Protein AF-A0A8S2SED3-F1 (afdb_monomer)

Radius of gyration: 22.9 Å; Cα contacts (8 Å, |Δi|>4): 91; chains: 1; bounding box: 56×54×30 Å

Structure (mmCIF, N/CA/C/O backbone):
data_AF-A0A8S2SED3-F1
#
_entry.id   AF-A0A8S2SED3-F1
#
loop_
_atom_site.group_PDB
_atom_site.id
_atom_site.type_symbol
_atom_site.label_atom_id
_atom_site.label_alt_id
_atom_site.label_comp_id
_atom_site.label_asym_id
_atom_site.label_entity_id
_atom_site.label_seq_id
_atom_site.pdbx_PDB_ins_code
_atom_site.Cartn_x
_atom_site.Cartn_y
_atom_site.Cartn_z
_atom_site.occupancy
_atom_site.B_iso_or_equiv
_atom_site.auth_seq_id
_atom_site.auth_comp_id
_atom_site.auth_asym_id
_atom_site.auth_atom_id
_atom_site.pdbx_PDB_model_num
ATOM 1 N N . MET A 1 1 ? 45.110 -38.226 -3.581 1.00 62.31 1 MET A N 1
ATOM 2 C CA . MET A 1 1 ? 45.136 -36.797 -3.195 1.00 62.31 1 MET A CA 1
ATOM 3 C C . MET A 1 1 ? 44.392 -35.889 -4.191 1.00 62.31 1 MET A C 1
ATOM 5 O O . MET A 1 1 ? 44.799 -34.758 -4.376 1.00 62.31 1 MET A O 1
ATOM 9 N N . ASN A 1 2 ? 43.314 -36.351 -4.843 1.00 64.12 2 ASN A N 1
ATOM 10 C CA . ASN A 1 2 ? 42.591 -35.539 -5.845 1.00 64.12 2 ASN A CA 1
ATOM 11 C C . ASN A 1 2 ? 41.077 -35.466 -5.608 1.00 64.12 2 ASN A C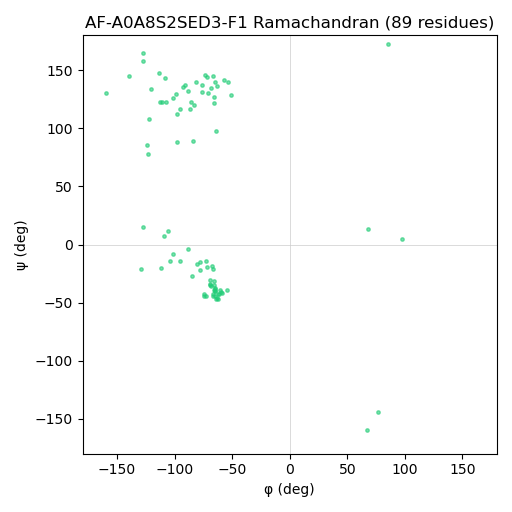 1
ATOM 13 O O . ASN A 1 2 ? 40.444 -34.525 -6.066 1.00 64.12 2 ASN A O 1
ATOM 17 N N . LEU A 1 3 ? 40.496 -36.408 -4.856 1.00 67.81 3 LEU A N 1
ATOM 18 C CA . LEU A 1 3 ? 39.046 -36.462 -4.662 1.00 67.81 3 LEU A CA 1
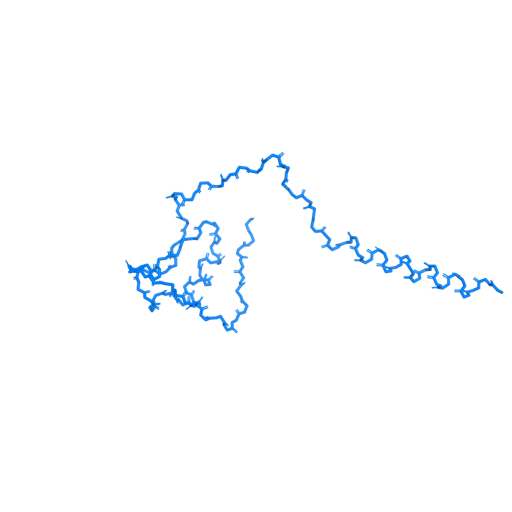ATOM 19 C C . LEU A 1 3 ? 38.537 -35.364 -3.711 1.00 67.81 3 LEU A C 1
ATOM 21 O O . LEU A 1 3 ? 37.575 -34.680 -4.033 1.00 67.81 3 LEU A O 1
ATOM 25 N N . ILE A 1 4 ? 39.245 -35.126 -2.599 1.00 75.06 4 ILE A N 1
ATOM 26 C CA . ILE A 1 4 ? 38.898 -34.088 -1.606 1.00 75.06 4 ILE A CA 1
ATOM 27 C C . ILE A 1 4 ? 39.002 -32.678 -2.214 1.00 75.06 4 ILE A C 1
ATOM 29 O O . ILE A 1 4 ? 38.167 -31.810 -1.961 1.00 75.06 4 ILE A O 1
ATOM 33 N N . LEU A 1 5 ? 40.010 -32.450 -3.061 1.00 70.44 5 LEU A N 1
ATOM 34 C CA . LEU A 1 5 ? 40.203 -31.164 -3.730 1.00 70.44 5 LEU A CA 1
ATOM 35 C C . LEU A 1 5 ? 39.100 -30.902 -4.772 1.00 70.44 5 LEU A C 1
ATOM 37 O O . LEU A 1 5 ? 38.653 -29.765 -4.921 1.00 70.44 5 LEU A O 1
ATOM 41 N N . PHE A 1 6 ? 38.609 -31.957 -5.434 1.00 76.56 6 PHE A N 1
ATOM 42 C CA . PHE A 1 6 ? 37.468 -31.891 -6.351 1.00 76.56 6 PHE A CA 1
ATOM 43 C C . PHE A 1 6 ? 36.162 -31.563 -5.616 1.00 76.56 6 PHE A C 1
ATOM 45 O O . PHE A 1 6 ? 35.400 -30.708 -6.067 1.00 76.56 6 PHE A O 1
ATOM 52 N N . THR A 1 7 ? 35.926 -32.179 -4.451 1.00 77.50 7 THR A N 1
ATOM 53 C CA . THR A 1 7 ? 34.716 -31.938 -3.647 1.00 77.50 7 THR A CA 1
ATOM 54 C C . THR A 1 7 ? 34.677 -30.544 -3.013 1.00 77.50 7 THR A C 1
ATOM 56 O O . THR A 1 7 ? 33.605 -29.970 -2.848 1.00 77.50 7 THR A O 1
ATOM 59 N N . ILE A 1 8 ? 35.829 -29.958 -2.682 1.00 82.00 8 ILE A N 1
ATOM 60 C CA . ILE A 1 8 ? 35.884 -28.576 -2.183 1.00 82.00 8 ILE A CA 1
ATOM 61 C C . ILE A 1 8 ? 35.622 -27.586 -3.327 1.00 82.00 8 ILE A C 1
ATOM 63 O O . ILE A 1 8 ? 34.823 -26.664 -3.170 1.00 82.00 8 ILE A O 1
ATOM 67 N N . ASN A 1 9 ? 36.229 -27.803 -4.501 1.00 81.19 9 ASN A N 1
ATOM 68 C CA . ASN A 1 9 ? 36.002 -26.950 -5.672 1.00 81.19 9 ASN A CA 1
ATOM 69 C C . ASN A 1 9 ? 34.544 -26.989 -6.150 1.00 81.19 9 ASN A C 1
ATOM 71 O O . ASN A 1 9 ? 33.974 -25.935 -6.423 1.00 81.19 9 ASN A O 1
ATOM 75 N N . ILE A 1 10 ? 33.907 -28.165 -6.201 1.00 81.94 10 ILE A N 1
ATOM 76 C CA . ILE A 1 10 ? 32.496 -28.264 -6.606 1.00 81.94 10 ILE A CA 1
ATOM 77 C C . ILE A 1 10 ? 31.568 -27.559 -5.604 1.00 81.94 10 ILE A C 1
ATOM 79 O O . ILE A 1 10 ? 30.659 -26.844 -6.020 1.00 81.94 10 ILE A O 1
ATOM 83 N N . LEU A 1 11 ? 31.829 -27.673 -4.295 1.00 79.38 11 LEU A N 1
ATOM 84 C CA . LEU A 1 11 ? 31.026 -27.015 -3.259 1.00 79.38 11 LEU A CA 1
ATOM 85 C C . LEU A 1 11 ? 31.149 -25.483 -3.324 1.00 79.38 11 LEU A C 1
ATOM 87 O O . LEU A 1 11 ? 30.156 -24.771 -3.181 1.00 79.38 11 LEU A O 1
ATOM 91 N N . LEU A 1 12 ? 32.353 -24.971 -3.597 1.00 76.44 12 LEU A N 1
ATOM 92 C CA . LEU A 1 12 ? 32.592 -23.541 -3.814 1.00 76.44 12 LEU A CA 1
ATOM 93 C C . LEU A 1 12 ? 31.874 -23.022 -5.071 1.00 76.44 12 LEU A C 1
ATOM 95 O O . LEU A 1 12 ? 31.304 -21.932 -5.039 1.00 76.44 12 LEU A O 1
ATOM 99 N N . ILE A 1 13 ? 31.854 -23.802 -6.158 1.00 75.62 13 ILE A N 1
ATOM 100 C CA . ILE A 1 13 ? 31.153 -23.445 -7.402 1.00 75.62 13 ILE A CA 1
ATOM 101 C C . ILE A 1 13 ? 29.634 -23.415 -7.191 1.00 75.62 13 ILE A C 1
ATOM 103 O O . ILE A 1 13 ? 28.990 -22.458 -7.617 1.00 75.62 13 ILE A O 1
ATOM 107 N N . ILE A 1 14 ? 29.062 -24.403 -6.493 1.00 75.19 14 ILE A N 1
ATOM 108 C CA . ILE A 1 14 ? 27.619 -24.458 -6.200 1.00 75.19 14 ILE A CA 1
ATOM 109 C C . ILE A 1 14 ? 27.191 -23.261 -5.340 1.00 75.19 14 ILE A C 1
ATOM 111 O O . ILE A 1 14 ? 26.224 -22.579 -5.683 1.00 75.19 14 ILE A O 1
ATOM 115 N N . ASN A 1 15 ? 27.940 -22.945 -4.276 1.00 70.12 15 ASN A N 1
ATOM 116 C CA . ASN A 1 15 ? 27.656 -21.776 -3.435 1.00 70.12 15 ASN A CA 1
ATOM 117 C C . ASN A 1 15 ? 27.719 -20.463 -4.230 1.00 70.12 15 ASN A C 1
ATOM 119 O O . ASN A 1 15 ? 26.876 -19.589 -4.052 1.00 70.12 15 ASN A O 1
ATOM 123 N N . LYS A 1 16 ? 28.680 -20.328 -5.152 1.00 69.56 16 LYS A N 1
ATOM 124 C CA . LYS A 1 16 ? 28.805 -19.137 -6.003 1.00 69.56 16 LYS A CA 1
ATOM 125 C C . LYS A 1 16 ? 27.659 -19.015 -7.013 1.00 69.56 16 LYS A C 1
ATOM 127 O O . LYS A 1 16 ? 27.207 -17.906 -7.279 1.00 69.56 16 LYS A O 1
ATOM 132 N N . LEU A 1 17 ? 27.168 -20.138 -7.542 1.00 63.03 17 LEU A N 1
ATOM 133 C CA . LEU A 1 17 ? 26.035 -20.174 -8.470 1.00 63.03 17 LEU A CA 1
ATOM 134 C C . LEU A 1 17 ? 24.707 -19.811 -7.779 1.00 63.03 17 LEU A C 1
ATOM 136 O O . LEU A 1 17 ? 23.863 -19.146 -8.375 1.00 63.03 17 LEU A O 1
ATOM 140 N N . LEU A 1 18 ? 24.530 -20.185 -6.510 1.00 61.81 18 LEU A N 1
ATOM 141 C CA . LEU A 1 18 ? 23.352 -19.815 -5.713 1.00 61.81 18 LEU A CA 1
ATOM 142 C C . LEU A 1 18 ? 23.269 -18.304 -5.434 1.00 61.81 18 LEU A C 1
ATOM 144 O O . LEU A 1 18 ? 22.174 -17.755 -5.375 1.00 61.81 18 LEU A O 1
ATOM 148 N N . LEU A 1 19 ? 24.409 -17.616 -5.320 1.00 60.66 19 LEU A N 1
ATOM 149 C CA . LEU A 1 19 ? 24.457 -16.185 -4.996 1.00 60.66 19 LEU A CA 1
ATOM 150 C C . LEU A 1 19 ? 24.129 -15.256 -6.180 1.00 60.66 19 LEU A C 1
ATOM 152 O O . LEU A 1 19 ? 23.732 -14.117 -5.958 1.00 60.66 19 LEU A O 1
ATOM 156 N N . ILE A 1 20 ? 24.273 -15.714 -7.429 1.00 58.06 20 ILE A N 1
ATOM 157 C CA . ILE A 1 20 ? 24.085 -14.868 -8.627 1.00 58.06 20 ILE A CA 1
ATOM 158 C C . ILE A 1 20 ? 22.684 -14.951 -9.251 1.00 58.06 20 ILE A C 1
ATOM 160 O O . ILE A 1 20 ? 22.336 -14.097 -10.058 1.00 58.06 20 ILE A O 1
ATOM 164 N N . ASN A 1 21 ? 21.871 -15.945 -8.879 1.00 60.03 21 ASN A N 1
ATOM 165 C CA . ASN A 1 21 ? 20.518 -16.136 -9.426 1.00 60.03 21 ASN A CA 1
ATOM 166 C C . ASN A 1 21 ? 19.422 -15.376 -8.655 1.00 60.03 21 ASN A C 1
ATOM 168 O O . ASN A 1 21 ? 18.259 -15.425 -9.040 1.00 60.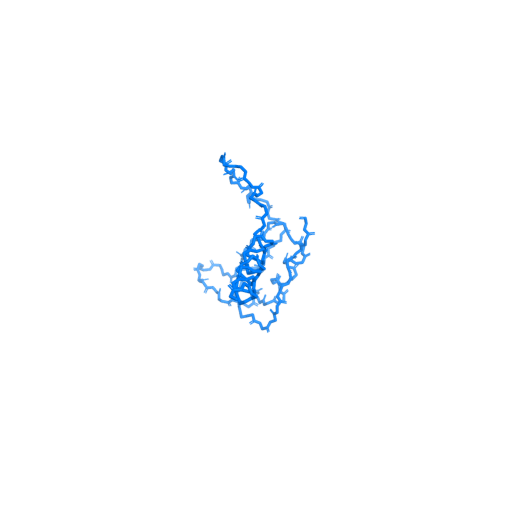03 21 ASN A O 1
ATOM 172 N N . GLY A 1 22 ? 19.772 -14.704 -7.555 1.00 60.88 22 GLY A N 1
ATOM 173 C CA . GLY A 1 22 ? 18.812 -14.007 -6.693 1.00 60.88 22 GLY A CA 1
ATOM 174 C C . GLY A 1 22 ? 18.750 -12.493 -6.880 1.00 60.88 22 GLY A C 1
ATOM 175 O O . GLY A 1 22 ? 17.889 -11.857 -6.276 1.00 60.88 22 GLY A O 1
ATOM 176 N N . LEU A 1 23 ? 19.653 -11.892 -7.665 1.00 59.62 23 LEU A N 1
ATOM 177 C CA . LEU A 1 23 ? 19.648 -10.443 -7.840 1.00 59.62 23 LEU A CA 1
ATOM 178 C C . LEU A 1 23 ? 18.686 -10.076 -8.979 1.00 59.62 23 LEU A C 1
ATOM 180 O O . LEU A 1 23 ? 18.933 -10.489 -10.116 1.00 59.62 23 LEU A O 1
ATOM 184 N N . PRO A 1 24 ? 17.600 -9.324 -8.714 1.00 69.38 24 PRO A N 1
ATOM 185 C CA . PRO A 1 24 ? 16.753 -8.834 -9.788 1.00 69.38 24 PRO A CA 1
ATOM 186 C C . PRO A 1 24 ? 17.612 -8.011 -10.760 1.00 69.38 24 PRO A C 1
ATOM 188 O O . PRO A 1 24 ? 18.518 -7.295 -10.314 1.00 69.38 24 PRO A O 1
ATOM 191 N N . PRO A 1 25 ? 17.372 -8.112 -12.080 1.00 69.69 25 PRO A N 1
ATOM 192 C CA . PRO A 1 25 ? 18.091 -7.293 -13.042 1.00 69.69 25 PRO A CA 1
ATOM 193 C C . PRO A 1 25 ? 17.966 -5.817 -12.649 1.00 69.69 25 PRO A C 1
ATOM 195 O O . PRO A 1 25 ? 16.908 -5.372 -12.202 1.00 69.69 25 PRO A O 1
ATOM 198 N N . ILE A 1 26 ? 19.055 -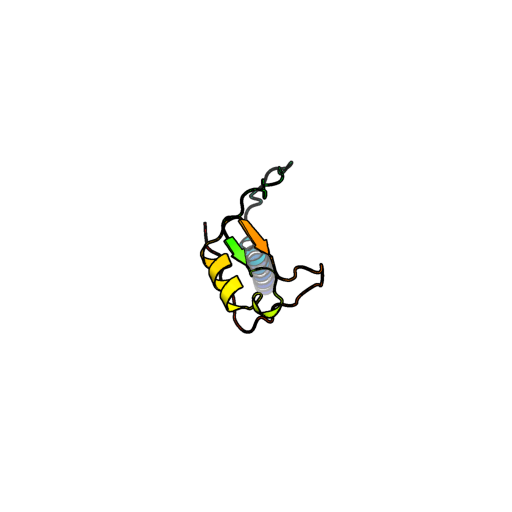5.055 -12.786 1.00 66.56 26 ILE A N 1
ATOM 199 C CA . ILE A 1 26 ? 19.041 -3.606 -12.555 1.00 66.56 26 ILE A CA 1
ATOM 200 C C . ILE A 1 26 ? 18.106 -3.003 -13.612 1.00 66.56 26 ILE A C 1
ATOM 202 O O . ILE A 1 26 ? 18.496 -2.839 -14.765 1.00 66.56 26 ILE A O 1
ATOM 206 N N . LEU A 1 27 ? 16.849 -2.751 -13.234 1.00 67.94 27 LEU A N 1
ATOM 207 C CA . LEU A 1 27 ? 15.776 -2.409 -14.174 1.00 67.94 27 LEU A CA 1
ATOM 208 C C . LEU A 1 27 ? 15.786 -0.939 -14.615 1.00 67.94 27 LEU A C 1
ATOM 210 O O . LEU A 1 27 ? 15.147 -0.602 -15.608 1.00 67.94 27 LEU A O 1
ATOM 214 N N . CYS A 1 28 ? 16.489 -0.059 -13.900 1.00 73.69 28 CYS A N 1
ATOM 215 C CA . CYS A 1 28 ? 16.357 1.383 -14.095 1.00 73.69 28 CYS A CA 1
ATOM 216 C C . CYS A 1 28 ? 17.708 2.034 -14.441 1.00 73.69 28 CYS A C 1
ATOM 218 O O . CYS A 1 28 ? 18.555 2.166 -13.551 1.00 73.69 28 CYS A O 1
ATOM 220 N N . PRO A 1 29 ? 17.933 2.468 -15.697 1.00 76.31 29 PRO A N 1
ATOM 221 C CA . PRO A 1 29 ? 19.089 3.288 -16.036 1.00 76.31 29 PRO A CA 1
ATOM 222 C C . PRO A 1 29 ? 18.960 4.677 -15.393 1.00 76.31 29 PRO A C 1
ATOM 224 O O . PRO A 1 29 ? 17.903 5.304 -15.427 1.00 76.31 29 PRO A O 1
ATOM 227 N N . SER A 1 30 ? 20.048 5.153 -14.791 1.00 77.38 30 SER A N 1
ATOM 228 C CA . SER A 1 30 ? 20.141 6.511 -14.249 1.00 77.38 30 SER A CA 1
ATOM 229 C C . SER A 1 30 ? 20.268 7.544 -15.383 1.00 77.38 30 SER A C 1
ATOM 231 O O . SER A 1 30 ? 20.946 7.250 -16.372 1.00 77.38 30 SER A O 1
ATOM 233 N N . PRO A 1 31 ? 19.701 8.760 -15.246 1.00 81.19 31 PRO A N 1
ATOM 234 C CA . PRO A 1 31 ? 18.920 9.249 -14.106 1.00 81.19 31 PRO A CA 1
ATOM 235 C C . PRO A 1 31 ? 17.456 8.791 -14.139 1.00 81.19 31 PRO A C 1
ATOM 237 O O . PRO A 1 31 ? 16.804 8.805 -15.179 1.00 81.19 31 PRO A O 1
ATOM 240 N N . ILE A 1 32 ? 16.922 8.434 -12.967 1.00 83.00 32 ILE A N 1
ATOM 241 C CA . ILE A 1 32 ? 15.509 8.078 -12.796 1.00 83.00 32 ILE A CA 1
ATOM 242 C C . ILE A 1 32 ? 14.719 9.366 -12.558 1.00 83.00 32 ILE A C 1
ATOM 244 O O . ILE A 1 32 ? 15.002 10.107 -11.616 1.00 83.00 32 ILE A O 1
ATOM 248 N N . ALA A 1 33 ? 13.729 9.635 -13.405 1.00 86.31 33 ALA A N 1
ATOM 249 C CA . ALA A 1 33 ? 12.805 10.742 -13.197 1.00 86.31 33 ALA A CA 1
ATOM 250 C C . ALA A 1 33 ? 11.847 10.441 -12.032 1.00 86.31 33 ALA A C 1
ATOM 252 O O . ALA A 1 33 ? 11.415 9.301 -11.850 1.00 86.31 33 ALA A O 1
ATOM 253 N N . LEU A 1 34 ? 11.483 11.469 -11.259 1.00 88.00 34 LEU A N 1
ATOM 254 C CA . LEU A 1 34 ? 10.419 11.344 -10.263 1.00 88.00 34 LEU A CA 1
ATOM 255 C C . LEU A 1 34 ? 9.086 11.070 -10.965 1.00 88.00 34 LEU A C 1
ATOM 257 O O . LEU A 1 34 ? 8.778 11.671 -11.995 1.00 88.00 34 LEU A O 1
ATOM 261 N N . ARG A 1 35 ? 8.283 10.178 -10.387 1.00 86.62 35 ARG A N 1
ATOM 262 C CA . ARG A 1 35 ? 6.916 9.941 -10.851 1.00 86.62 35 ARG A CA 1
ATOM 263 C C . ARG A 1 35 ? 6.015 11.084 -10.392 1.00 86.62 35 ARG A C 1
ATOM 265 O O . ARG A 1 35 ? 6.107 11.499 -9.240 1.00 86.62 35 ARG A O 1
ATOM 272 N N . ASP A 1 36 ? 5.137 11.562 -11.271 1.00 92.44 36 ASP A N 1
ATOM 273 C CA . ASP A 1 36 ? 4.093 12.522 -10.901 1.00 92.44 36 ASP A CA 1
ATOM 274 C C . ASP A 1 36 ? 3.104 11.870 -9.928 1.00 92.44 36 ASP A C 1
ATOM 276 O O . ASP A 1 36 ? 2.511 10.844 -10.254 1.00 92.44 36 ASP A O 1
ATOM 280 N N . THR A 1 37 ? 2.949 12.456 -8.741 1.00 94.25 37 THR A N 1
ATOM 281 C CA . THR A 1 37 ? 2.056 11.993 -7.668 1.00 94.25 37 THR A CA 1
ATOM 282 C C . THR A 1 37 ? 0.838 12.888 -7.455 1.00 94.25 37 THR A C 1
ATOM 284 O O . THR A 1 37 ? 0.077 12.664 -6.517 1.00 94.25 37 THR A O 1
ATOM 287 N N . SER A 1 38 ? 0.614 13.877 -8.325 1.00 95.62 38 SER A N 1
ATOM 288 C CA . SER A 1 38 ? -0.502 14.825 -8.202 1.00 95.62 38 SER A CA 1
ATOM 289 C C . SER A 1 38 ? -1.886 14.191 -8.408 1.00 95.62 38 SER A C 1
ATOM 291 O O . SER A 1 38 ? -2.884 14.754 -7.963 1.00 95.62 38 SER A O 1
ATOM 293 N N . ASN A 1 39 ? -1.947 13.007 -9.029 1.00 95.75 39 ASN A N 1
ATOM 294 C CA . ASN A 1 39 ? -3.179 12.278 -9.334 1.00 95.75 39 ASN A CA 1
ATOM 295 C C . ASN A 1 39 ? -3.134 10.856 -8.735 1.00 95.75 39 ASN A C 1
ATOM 297 O O . ASN A 1 39 ? -2.706 9.918 -9.417 1.00 95.75 39 ASN A O 1
ATOM 301 N N . PRO A 1 40 ? -3.521 10.671 -7.459 1.00 95.62 40 PRO A N 1
ATOM 302 C CA . PRO A 1 40 ? -3.483 9.363 -6.815 1.00 95.62 40 PRO A CA 1
ATOM 303 C C . PRO A 1 40 ? -4.487 8.388 -7.435 1.00 95.62 40 PRO A C 1
ATOM 305 O O . PRO A 1 40 ? -5.599 8.760 -7.800 1.00 95.62 40 PRO A O 1
ATOM 308 N N . THR A 1 41 ? -4.103 7.114 -7.499 1.00 95.75 41 THR A N 1
ATOM 309 C CA . THR A 1 41 ? -5.003 6.013 -7.862 1.00 95.75 41 THR A CA 1
ATOM 310 C C . THR A 1 41 ? -5.950 5.703 -6.707 1.00 95.75 41 THR A C 1
ATOM 312 O O . THR A 1 41 ? -7.149 5.554 -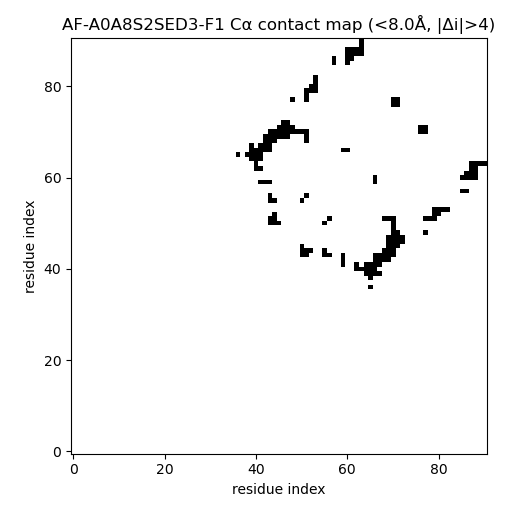6.917 1.00 95.75 41 THR A O 1
ATOM 315 N N . THR A 1 42 ? -5.412 5.642 -5.484 1.00 96.62 42 THR A N 1
ATOM 316 C CA . THR A 1 42 ? -6.187 5.371 -4.267 1.00 96.62 42 THR A CA 1
ATOM 317 C C . THR A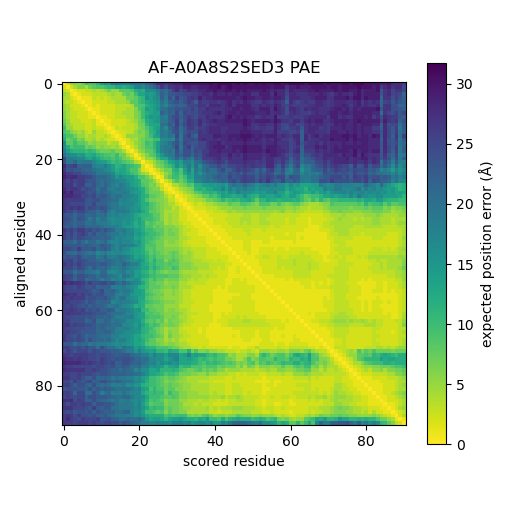 1 42 ? -5.701 6.248 -3.117 1.00 96.62 42 THR A C 1
ATOM 319 O O . THR A 1 42 ? -4.503 6.505 -2.981 1.00 96.62 42 THR A O 1
ATOM 322 N N . VAL A 1 43 ? -6.625 6.677 -2.256 1.00 96.06 43 VAL A N 1
ATOM 323 C CA . VAL A 1 43 ? -6.308 7.351 -0.992 1.00 96.06 43 VAL A CA 1
ATOM 324 C C . VAL A 1 43 ? -6.665 6.428 0.170 1.00 96.06 43 VAL A C 1
ATOM 326 O O . VAL A 1 43 ? -7.810 5.999 0.295 1.00 96.06 43 VAL A O 1
ATOM 329 N N . VAL A 1 44 ? -5.687 6.118 1.020 1.00 96.69 44 VAL A N 1
ATOM 330 C CA . VAL A 1 44 ? -5.896 5.387 2.274 1.00 96.69 44 VAL A CA 1
ATOM 331 C C . VAL A 1 44 ? -6.331 6.381 3.341 1.00 96.69 44 VAL A C 1
ATOM 333 O O . VAL A 1 44 ? -5.588 7.304 3.679 1.00 96.69 44 VAL A O 1
ATOM 336 N N . GLY A 1 45 ? -7.521 6.163 3.890 1.00 94.31 45 GLY A N 1
ATOM 337 C CA . GLY A 1 45 ? -8.103 7.017 4.917 1.00 94.31 45 GLY A CA 1
ATOM 338 C C . GLY A 1 45 ? -8.852 8.235 4.369 1.00 94.31 45 GLY A C 1
ATOM 339 O O . GLY A 1 45 ? -8.867 8.518 3.173 1.00 94.31 45 GLY A O 1
ATOM 340 N N . ASN A 1 46 ? -9.525 8.945 5.271 1.00 94.25 46 ASN A N 1
ATOM 341 C CA . ASN A 1 46 ? -10.380 10.098 4.975 1.00 94.25 46 ASN A CA 1
ATOM 342 C C . ASN A 1 46 ? -10.030 11.347 5.807 1.00 94.25 46 ASN A C 1
ATOM 344 O O . ASN A 1 46 ? -10.825 12.280 5.888 1.00 94.25 46 ASN A O 1
ATOM 348 N N . GLY A 1 47 ? -8.855 11.360 6.436 1.00 93.38 47 GLY A N 1
ATOM 349 C CA . GLY A 1 47 ? -8.375 12.434 7.308 1.00 93.38 47 GLY A CA 1
ATOM 350 C C . GLY A 1 47 ? -8.592 12.173 8.794 1.00 93.38 47 GLY A C 1
ATOM 351 O O . GLY A 1 47 ? -8.280 13.035 9.615 1.00 93.38 47 GLY A O 1
ATOM 352 N N . THR A 1 48 ? -9.089 10.990 9.160 1.00 91.44 48 THR A N 1
ATOM 353 C CA . THR A 1 48 ? -9.263 10.573 10.557 1.00 91.44 48 THR A CA 1
ATOM 354 C C . THR A 1 48 ? -8.341 9.415 10.915 1.00 91.44 48 THR A C 1
ATOM 356 O O . THR A 1 48 ? -8.089 8.532 10.094 1.00 91.44 48 THR A O 1
ATOM 359 N N . VAL A 1 49 ? -7.889 9.371 12.170 1.00 91.81 49 VAL A N 1
ATOM 360 C CA . VAL A 1 49 ? -6.956 8.337 12.651 1.00 91.81 49 VAL A CA 1
ATOM 361 C C . VAL A 1 49 ? -7.536 6.929 12.482 1.00 91.81 49 VAL A C 1
ATOM 363 O O . VAL A 1 49 ? -6.850 6.033 12.004 1.00 91.81 49 VAL A O 1
ATOM 366 N N . SER A 1 50 ? -8.824 6.742 12.785 1.00 90.19 50 SER A N 1
ATOM 367 C CA . SER A 1 50 ? -9.503 5.444 12.668 1.00 90.19 50 SER A CA 1
ATOM 368 C C . SER A 1 50 ? -9.640 4.944 11.226 1.00 90.19 50 SER A C 1
ATOM 370 O O . SER A 1 50 ? -9.814 3.745 10.995 1.00 90.19 50 SER A O 1
ATOM 372 N N . SER A 1 51 ? -9.558 5.845 10.243 1.00 91.81 51 SER A N 1
ATOM 373 C CA . SER A 1 51 ? -9.658 5.489 8.827 1.00 91.81 51 SER A CA 1
ATOM 374 C C . SER A 1 51 ? -8.379 4.871 8.258 1.00 91.81 51 SER A C 1
ATOM 376 O O . SER A 1 51 ? -8.431 4.252 7.196 1.00 91.81 51 SER A O 1
ATOM 378 N N . CYS A 1 52 ? -7.248 4.984 8.957 1.00 94.31 52 CYS A N 1
ATOM 379 C CA . CYS A 1 52 ? -5.995 4.358 8.551 1.00 94.31 52 CYS A CA 1
ATOM 380 C C . CYS A 1 52 ? -5.784 3.049 9.298 1.00 94.31 52 CYS A C 1
ATOM 382 O O . CYS A 1 52 ? -5.177 2.994 10.360 1.00 94.31 52 CYS A O 1
ATOM 384 N N . ASN A 1 53 ? -6.329 1.991 8.707 1.00 95.62 53 ASN A N 1
ATOM 385 C CA . ASN A 1 53 ? -6.251 0.625 9.200 1.00 95.62 53 ASN A CA 1
ATOM 386 C C . ASN A 1 53 ? -5.739 -0.316 8.099 1.00 95.62 53 ASN A C 1
ATOM 388 O O . ASN A 1 53 ? -5.722 0.032 6.914 1.00 95.62 53 ASN A O 1
ATOM 392 N N . GLU A 1 54 ? -5.334 -1.517 8.512 1.00 97.31 54 GLU A N 1
ATOM 393 C CA . GLU A 1 54 ? -4.763 -2.546 7.639 1.00 97.31 54 GLU A CA 1
ATOM 394 C C . GLU A 1 54 ? -5.666 -2.880 6.443 1.00 97.31 54 GLU A C 1
ATOM 396 O O . GLU A 1 54 ? -5.174 -3.024 5.328 1.00 97.31 54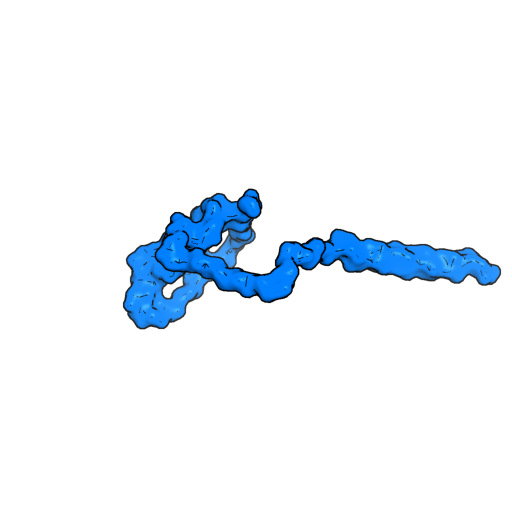 GLU A O 1
ATOM 401 N N . MET A 1 55 ? -6.989 -2.939 6.638 1.00 96.25 55 MET A N 1
ATOM 402 C CA . MET A 1 55 ? -7.944 -3.287 5.580 1.00 96.25 55 MET A CA 1
ATOM 403 C C . MET A 1 55 ? -7.952 -2.254 4.448 1.00 96.25 55 MET A C 1
ATOM 405 O O . MET A 1 55 ? -7.874 -2.622 3.275 1.00 96.25 55 MET A O 1
ATOM 409 N N . ASN A 1 56 ? -8.004 -0.964 4.784 1.00 96.38 56 ASN A N 1
ATOM 410 C CA . ASN A 1 56 ? -7.985 0.106 3.785 1.00 96.38 56 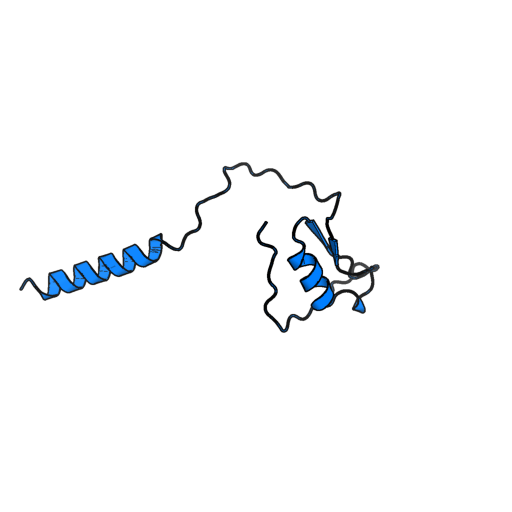ASN A CA 1
ATOM 411 C C . ASN A 1 56 ? -6.653 0.147 3.026 1.00 96.38 56 ASN A C 1
ATOM 413 O O . ASN A 1 56 ? -6.637 0.363 1.813 1.00 96.38 56 ASN A O 1
ATOM 417 N N . LEU A 1 57 ? -5.541 -0.107 3.722 1.00 97.06 57 LEU A N 1
ATOM 418 C CA . LEU A 1 57 ? -4.235 -0.236 3.083 1.00 97.06 57 LEU A CA 1
ATOM 419 C C . LEU A 1 57 ? -4.178 -1.458 2.153 1.00 97.06 57 LEU A C 1
ATOM 421 O O . LEU A 1 57 ? -3.710 -1.335 1.025 1.00 97.06 57 LEU A O 1
ATOM 425 N N . ALA A 1 58 ? -4.690 -2.613 2.580 1.00 97.00 58 ALA A N 1
ATOM 426 C CA . ALA A 1 58 ? -4.707 -3.837 1.781 1.00 97.00 58 ALA A CA 1
ATOM 427 C C . ALA A 1 58 ? -5.479 -3.661 0.464 1.00 97.00 58 ALA A C 1
ATOM 429 O O . ALA A 1 58 ? -5.028 -4.115 -0.587 1.00 97.00 58 ALA A O 1
ATOM 430 N N . ILE A 1 59 ? -6.619 -2.962 0.507 1.00 95.44 59 ILE A N 1
ATOM 431 C CA . ILE A 1 59 ? -7.399 -2.619 -0.689 1.00 95.44 59 ILE A CA 1
ATOM 432 C C . ILE A 1 59 ? -6.590 -1.705 -1.613 1.00 95.44 59 ILE A C 1
ATOM 434 O O . ILE A 1 59 ? -6.514 -1.960 -2.809 1.00 95.44 59 ILE A O 1
ATOM 438 N N . ALA A 1 60 ? -5.948 -0.665 -1.079 1.00 96.69 60 ALA A N 1
ATOM 439 C CA . ALA A 1 60 ? -5.139 0.229 -1.903 1.00 96.69 60 ALA A CA 1
ATOM 440 C C . ALA A 1 60 ? -3.967 -0.510 -2.574 1.00 96.69 60 ALA A C 1
ATOM 442 O O . ALA A 1 60 ? -3.716 -0.321 -3.762 1.00 96.69 60 ALA A O 1
ATOM 443 N N . LEU A 1 61 ? -3.282 -1.393 -1.839 1.00 96.75 61 LEU A N 1
ATOM 444 C CA . LEU A 1 61 ? -2.165 -2.182 -2.366 1.00 96.75 61 LEU A CA 1
ATOM 445 C C . LEU A 1 61 ? -2.603 -3.178 -3.445 1.00 96.75 61 LEU A C 1
ATOM 447 O O . LEU A 1 61 ? -1.859 -3.376 -4.405 1.00 96.75 61 LEU A O 1
ATOM 451 N N . SER A 1 62 ? -3.799 -3.764 -3.329 1.00 95.44 62 SER A N 1
ATOM 452 C CA . SER A 1 62 ? -4.327 -4.692 -4.338 1.00 95.44 62 SER A CA 1
ATOM 453 C C . SER A 1 62 ? -4.741 -4.006 -5.644 1.00 95.44 62 SER A C 1
ATOM 455 O O . SER A 1 62 ? -4.797 -4.666 -6.680 1.00 95.44 62 SER A O 1
ATOM 457 N N . LEU A 1 63 ? -4.974 -2.689 -5.617 1.00 93.88 63 LEU A N 1
ATOM 458 C CA . LEU A 1 63 ? -5.201 -1.865 -6.808 1.00 93.88 63 LEU A CA 1
ATOM 459 C C . LEU A 1 63 ? -3.890 -1.387 -7.454 1.00 93.88 63 LEU A C 1
ATOM 461 O O . LEU A 1 63 ? -3.852 -1.145 -8.660 1.00 93.88 63 LEU A O 1
ATOM 465 N N . GLY A 1 64 ? -2.817 -1.257 -6.667 1.00 91.44 64 GLY A N 1
ATOM 466 C CA . GLY A 1 64 ? -1.534 -0.730 -7.129 1.00 91.44 64 GLY A CA 1
ATOM 467 C C . GLY A 1 64 ? -1.596 0.755 -7.513 1.00 91.44 64 GLY A C 1
ATOM 468 O O . GLY A 1 64 ? -2.479 1.505 -7.093 1.00 91.44 64 GLY A O 1
ATOM 469 N N . GLY A 1 65 ? -0.630 1.205 -8.315 1.00 92.69 65 GLY A N 1
ATOM 470 C CA . GLY A 1 65 ? -0.550 2.599 -8.758 1.00 92.69 65 GLY A CA 1
ATOM 471 C C . GLY A 1 65 ? -0.018 3.555 -7.685 1.00 92.69 65 GLY A C 1
ATOM 472 O O . GLY A 1 65 ? 0.900 3.222 -6.938 1.00 92.69 65 GLY A O 1
ATOM 473 N N . ILE A 1 66 ? -0.544 4.783 -7.655 1.00 95.19 66 ILE A N 1
ATOM 474 C CA . ILE A 1 66 ? -0.122 5.816 -6.696 1.00 95.19 66 ILE A CA 1
ATOM 475 C C . ILE A 1 66 ? -1.068 5.794 -5.503 1.00 95.19 66 ILE A C 1
ATOM 477 O O . ILE A 1 66 ? -2.257 6.083 -5.646 1.00 95.19 66 ILE A O 1
ATOM 481 N N . ILE A 1 67 ? -0.527 5.483 -4.330 1.00 95.62 67 ILE A N 1
ATOM 482 C CA . ILE A 1 67 ? -1.281 5.432 -3.079 1.00 95.62 67 ILE A CA 1
ATOM 483 C C . ILE A 1 67 ? -0.892 6.636 -2.221 1.00 95.62 67 ILE A C 1
ATOM 485 O O . ILE A 1 67 ? 0.281 6.820 -1.895 1.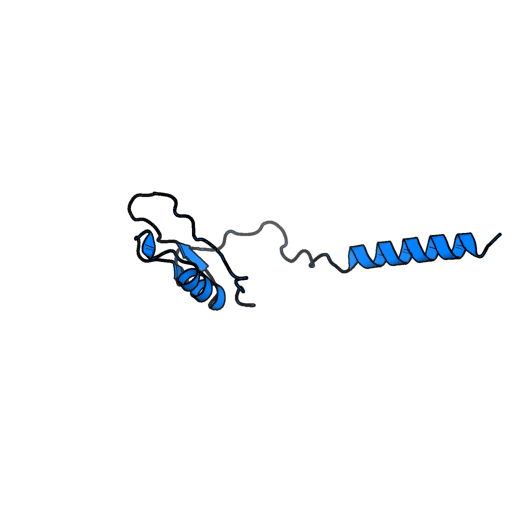00 95.62 67 ILE A O 1
ATOM 489 N N . THR A 1 68 ? -1.877 7.447 -1.839 1.00 95.25 68 THR A N 1
ATOM 490 C CA . THR A 1 68 ? -1.698 8.580 -0.916 1.00 95.25 68 THR A CA 1
ATOM 491 C C . THR A 1 68 ? -2.341 8.269 0.430 1.00 95.25 68 THR A C 1
ATOM 493 O O . THR A 1 68 ? -3.404 7.662 0.487 1.00 95.25 68 THR A O 1
ATOM 496 N N . PHE A 1 69 ? -1.725 8.711 1.523 1.00 94.94 69 PHE A N 1
ATOM 497 C CA . PHE A 1 69 ? -2.256 8.538 2.874 1.00 94.94 69 PHE A CA 1
ATOM 498 C C . PHE A 1 69 ? -2.908 9.827 3.368 1.00 94.94 69 PHE A C 1
ATOM 500 O O . PHE A 1 69 ? -2.271 10.877 3.404 1.00 94.94 69 PHE A O 1
ATOM 507 N N . ASN A 1 70 ? -4.163 9.732 3.795 1.00 94.94 70 ASN A N 1
ATOM 508 C CA . ASN A 1 70 ? -4.905 10.794 4.457 1.00 94.94 70 ASN A CA 1
ATOM 509 C C . ASN A 1 70 ? -5.402 10.280 5.817 1.00 94.94 70 ASN A C 1
ATOM 511 O O . ASN A 1 70 ? -6.557 9.887 5.972 1.00 94.94 70 ASN A O 1
ATOM 515 N N . CYS A 1 71 ? -4.496 10.231 6.796 1.00 93.25 71 CYS A N 1
ATOM 516 C CA . CYS A 1 71 ? -4.728 9.575 8.090 1.00 93.25 71 CYS A CA 1
ATOM 517 C C . CYS A 1 71 ? -4.997 10.530 9.255 1.00 93.25 71 CYS A C 1
ATOM 519 O O . CYS A 1 71 ? -5.431 10.099 10.318 1.00 93.25 71 CYS A O 1
ATOM 521 N N . SER A 1 72 ? -4.720 11.822 9.094 1.00 89.25 72 SER A N 1
ATOM 522 C CA . SER A 1 72 ? -4.954 12.834 10.122 1.00 89.25 72 SER A CA 1
ATOM 523 C C . SER A 1 72 ? -5.016 14.213 9.482 1.00 89.25 72 SER A C 1
ATOM 525 O O . SER A 1 72 ? -4.110 14.592 8.743 1.00 89.25 72 SER A O 1
ATOM 527 N N . SER A 1 73 ? -6.046 14.990 9.808 1.00 80.25 73 SER A N 1
ATOM 528 C CA . SER A 1 73 ? -6.154 16.398 9.410 1.00 80.25 73 SER A CA 1
ATOM 529 C C . SER A 1 73 ? -5.195 17.321 10.169 1.00 80.25 73 SER A C 1
ATOM 531 O O . SER A 1 73 ? -4.997 18.463 9.767 1.00 80.25 73 SER A O 1
ATOM 533 N N . ASN A 1 74 ? -4.606 16.844 11.270 1.00 80.19 74 ASN A N 1
ATOM 534 C CA . ASN A 1 74 ? -3.858 17.675 12.218 1.00 80.19 74 ASN A CA 1
ATOM 535 C C . ASN A 1 74 ? -2.336 17.485 12.105 1.00 80.19 74 ASN A C 1
ATOM 537 O O . ASN A 1 74 ? -1.598 17.895 12.997 1.00 80.19 74 ASN A O 1
ATOM 541 N N . GLY A 1 75 ? -1.861 16.814 11.048 1.00 76.25 75 GLY A N 1
ATOM 542 C CA . GLY A 1 75 ? -0.435 16.533 10.838 1.00 76.25 75 GLY A CA 1
ATOM 543 C C . GLY A 1 75 ? 0.165 15.546 11.845 1.00 76.25 75 GLY A C 1
ATOM 544 O O . GLY A 1 75 ? 1.384 15.424 11.936 1.00 76.25 75 GLY A O 1
ATOM 545 N N . GLN A 1 76 ? -0.673 14.846 12.613 1.00 83.69 76 GLN A N 1
ATOM 546 C CA . GLN A 1 76 ? -0.212 13.809 13.528 1.00 83.69 76 GLN A CA 1
ATOM 547 C C . GLN A 1 76 ? 0.140 12.548 12.743 1.00 83.69 76 GLN A C 1
ATOM 549 O O . GLN A 1 76 ? -0.657 12.073 11.931 1.00 83.69 76 GLN A O 1
ATOM 554 N N . SER A 1 77 ? 1.315 11.988 13.020 1.00 86.44 77 SER A N 1
ATOM 555 C CA . SER A 1 77 ? 1.682 10.667 12.521 1.00 86.44 77 SER A CA 1
ATOM 556 C C . SER A 1 77 ? 0.738 9.613 13.093 1.00 86.44 77 SER A C 1
ATOM 558 O O . SER A 1 77 ? 0.435 9.619 14.287 1.00 86.44 77 SER A O 1
ATOM 560 N N . VAL A 1 78 ? 0.297 8.698 12.236 1.00 90.88 78 VAL A N 1
ATOM 561 C CA . VAL A 1 78 ? -0.547 7.560 12.600 1.00 90.88 78 VAL A CA 1
ATOM 562 C C . VAL A 1 78 ? 0.197 6.288 12.232 1.00 90.88 78 VAL A C 1
ATOM 564 O O . VAL A 1 78 ? 0.737 6.183 11.130 1.00 90.88 78 VAL A O 1
ATOM 567 N N . THR A 1 79 ? 0.219 5.330 13.152 1.00 93.75 79 THR A N 1
ATOM 568 C CA . THR A 1 79 ? 0.708 3.978 12.881 1.00 93.75 79 THR A CA 1
ATOM 569 C C . THR A 1 79 ? -0.451 3.136 12.376 1.00 93.75 79 THR A C 1
ATOM 571 O O . THR A 1 79 ? -1.526 3.145 12.971 1.00 93.75 79 THR A O 1
ATOM 574 N N . ILE A 1 80 ? -0.229 2.411 11.284 1.00 94.81 80 ILE A N 1
ATOM 575 C CA . ILE A 1 80 ? -1.140 1.364 10.829 1.00 94.81 80 ILE A CA 1
ATOM 576 C C . ILE A 1 80 ? -0.558 0.049 11.334 1.00 94.81 80 ILE A C 1
ATOM 578 O O . ILE A 1 80 ? 0.519 -0.349 10.891 1.00 94.81 80 ILE A O 1
ATOM 582 N N . ASP A 1 81 ? -1.248 -0.599 12.267 1.00 95.50 81 ASP A N 1
ATOM 583 C CA . ASP A 1 81 ? -0.845 -1.918 12.748 1.00 95.50 81 ASP A CA 1
ATOM 584 C C . ASP A 1 81 ? -1.086 -2.962 11.654 1.00 95.50 81 ASP A C 1
ATOM 586 O O . ASP A 1 81 ? -2.160 -3.013 11.054 1.00 95.50 81 ASP A O 1
ATOM 590 N N . ILE A 1 82 ? -0.063 -3.770 11.379 1.00 97.06 82 ILE A N 1
ATOM 591 C CA . ILE A 1 82 ? -0.082 -4.817 10.356 1.00 97.06 82 ILE A CA 1
ATOM 592 C C . ILE A 1 82 ? -0.012 -6.169 11.059 1.00 97.06 82 ILE A C 1
ATOM 594 O O . ILE A 1 82 ? 0.931 -6.440 11.804 1.00 97.06 82 ILE A O 1
ATOM 598 N N . HIS A 1 83 ? -1.001 -7.021 10.813 1.00 97.31 83 HIS A N 1
ATOM 599 C CA . HIS A 1 83 ? -1.109 -8.356 11.400 1.00 97.31 83 HIS A CA 1
ATOM 600 C C . HIS A 1 83 ? -0.915 -9.463 10.365 1.00 97.31 83 HIS A C 1
ATOM 602 O O . HIS A 1 83 ? -0.589 -10.593 10.729 1.00 97.31 83 HIS A O 1
ATOM 608 N N . ASN A 1 84 ? -1.099 -9.149 9.084 1.00 95.88 84 ASN A N 1
ATOM 609 C CA . ASN A 1 84 ? -1.030 -10.092 7.982 1.00 95.88 84 ASN A CA 1
ATOM 610 C C . ASN A 1 84 ? -0.065 -9.598 6.903 1.00 95.88 84 ASN A C 1
ATOM 612 O O . ASN A 1 84 ? 0.213 -8.408 6.762 1.00 95.88 84 ASN A O 1
ATOM 616 N N . GLN A 1 85 ? 0.436 -10.526 6.088 1.00 95.06 85 GLN A N 1
ATOM 617 C CA . GLN A 1 85 ? 1.172 -10.145 4.889 1.00 95.06 85 GLN A CA 1
ATOM 618 C C . GLN A 1 85 ? 0.228 -9.438 3.908 1.00 95.06 85 GLN A C 1
ATOM 620 O O . GLN A 1 85 ? -0.806 -9.989 3.527 1.00 95.06 85 GLN A O 1
ATOM 625 N N . LEU A 1 86 ? 0.614 -8.242 3.464 1.00 95.81 86 LEU A N 1
ATOM 626 C CA . LEU A 1 86 ? -0.106 -7.489 2.443 1.00 95.81 86 LEU A CA 1
ATOM 627 C C . LEU A 1 86 ? 0.557 -7.685 1.082 1.00 95.81 86 LEU A C 1
ATOM 629 O O . LEU A 1 86 ? 1.766 -7.507 0.936 1.00 95.81 86 LEU A O 1
ATOM 633 N N . ASN A 1 87 ? -0.242 -8.037 0.079 1.00 92.50 87 ASN A N 1
ATOM 634 C CA . ASN A 1 87 ? 0.239 -8.206 -1.285 1.00 92.50 87 ASN A CA 1
ATOM 635 C C . ASN A 1 87 ? 0.068 -6.904 -2.066 1.00 92.50 87 ASN A C 1
ATOM 637 O O . ASN A 1 87 ? -0.990 -6.278 -2.023 1.00 92.50 87 ASN A O 1
ATOM 641 N N . VAL A 1 88 ? 1.106 -6.533 -2.810 1.00 92.56 88 VAL A N 1
ATOM 642 C CA . VAL A 1 88 ? 1.059 -5.426 -3.766 1.00 92.56 88 VAL A CA 1
ATOM 643 C C . VAL A 1 88 ? 0.654 -5.984 -5.123 1.00 92.56 88 VAL A C 1
ATOM 645 O O . VAL A 1 88 ? 1.139 -7.047 -5.518 1.00 92.56 88 VAL A O 1
ATOM 648 N N . ALA A 1 89 ? -0.235 -5.285 -5.827 1.00 90.44 89 ALA A N 1
ATOM 649 C CA . ALA A 1 89 ? -0.596 -5.630 -7.193 1.00 90.44 89 ALA A CA 1
ATOM 650 C C . ALA A 1 89 ? 0.666 -5.790 -8.056 1.00 90.44 89 ALA A C 1
ATOM 652 O O . ALA A 1 89 ? 1.533 -4.915 -8.072 1.00 90.44 89 ALA A O 1
ATOM 653 N N . ASN A 1 90 ? 0.766 -6.912 -8.769 1.00 73.88 90 ASN A N 1
ATOM 654 C CA . ASN A 1 90 ? 1.807 -7.116 -9.769 1.00 73.88 90 ASN A CA 1
ATOM 655 C C . ASN A 1 90 ? 1.337 -6.466 -11.074 1.00 73.88 90 ASN A C 1
ATOM 657 O O . ASN A 1 90 ? 0.611 -7.092 -11.847 1.00 73.88 90 ASN A O 1
ATOM 661 N N . THR A 1 91 ? 1.659 -5.187 -11.238 1.00 58.25 91 THR A N 1
ATOM 662 C CA . THR A 1 91 ? 1.351 -4.396 -12.437 1.00 58.25 91 THR A CA 1
ATOM 663 C C . THR A 1 91 ? 2.525 -4.369 -13.393 1.00 58.25 91 THR A C 1
ATOM 665 O O . THR A 1 91 ? 3.633 -4.046 -12.903 1.00 58.25 91 THR A O 1
#

Organism: NCBI:txid392030

pLDDT: mean 84.69, std 12.26, range [58.06, 97.31]

Secondary structure (DSSP, 8-state):
--HHHHHHHHHHHHHHHHHHSSSPP---PSSPPPPP-SS-SEEE-SSSGGG--HHHHHHHHHH-S-EEE---TT---------SPPPPP--

Foldseek 3Di:
DVPVVVVVVVVVVVVVVVVPVPDDPPPDDPPDDDDDQPDAPEEQADAAQVSREPVSVLVSQQSADRYHYRRHPVPDDHDHDDDDDRHGHPD

Solvent-accessible surface area (backbone atoms only — not comparable to full-atom values): 5840 Å² total; per-residue (Å²): 143,58,66,70,61,50,56,52,52,52,53,55,50,52,56,56,54,62,65,66,76,70,64,76,74,89,84,73,72,82,84,77,77,83,78,86,70,90,72,58,67,35,66,31,34,83,33,38,61,86,43,38,39,50,68,47,46,42,55,41,28,54,70,32,86,42,76,41,81,31,36,37,80,80,79,55,89,75,81,60,70,77,91,69,91,75,61,66,43,93,123

Mean predicted aligned error: 12.22 Å

Sequence (91 aa):
MNLILFTINILLIINKLLLINGLPPILCPSPIALRDTSNPTTVVGNGTVSSCNEMNLAIALSLGGIITFNCSSNGQSVTIDIHNQLNVANT